Protein AF-A0A932NCH2-F1 (afdb_monomer_lite)

Secondary structure (DSSP, 8-state):
-----HHHHHHHHHTTSS-HHHHHHHHHHHHHHHHHHHHHHHHHHS--------------

Radius of gyration: 23.13 Å; chains: 1; bounding box: 52×18×63 Å

pLDDT: mean 83.23, std 18.56, range [46.66, 98.12]

Structure (mmCIF, N/CA/C/O backbone):
data_AF-A0A932NCH2-F1
#
_entry.id   AF-A0A932NCH2-F1
#
loop_
_atom_site.group_PDB
_atom_site.id
_atom_site.type_symbol
_atom_site.label_atom_id
_atom_site.label_alt_id
_atom_site.label_comp_id
_atom_site.label_asym_id
_atom_site.label_entity_id
_atom_site.label_seq_id
_atom_site.pdbx_PDB_ins_code
_atom_site.Cartn_x
_atom_site.Cartn_y
_atom_site.Cartn_z
_atom_site.occupancy
_atom_site.B_iso_or_equiv
_atom_site.auth_seq_id
_atom_site.auth_comp_id
_atom_site.auth_asym_id
_atom_site.auth_atom_id
_atom_site.pdbx_PDB_model_num
ATOM 1 N N . MET A 1 1 ? -7.371 7.050 -11.754 1.00 46.66 1 MET A N 1
ATOM 2 C CA . MET A 1 1 ? -6.421 5.986 -12.147 1.00 46.66 1 MET A CA 1
ATOM 3 C C . MET A 1 1 ? -6.711 4.792 -11.260 1.00 46.66 1 MET A C 1
ATOM 5 O O . MET A 1 1 ? -6.856 5.000 -10.063 1.00 46.66 1 MET A O 1
ATOM 9 N N . GLY A 1 2 ? -6.944 3.612 -11.839 1.00 51.09 2 GLY A N 1
ATOM 10 C CA . GLY A 1 2 ? -7.442 2.451 -11.097 1.00 51.09 2 GLY A CA 1
ATOM 11 C C . GLY A 1 2 ? -6.469 2.035 -10.000 1.00 51.09 2 GLY A C 1
ATOM 12 O O . GLY A 1 2 ? -5.294 1.810 -10.273 1.00 51.09 2 GLY A O 1
ATOM 13 N N . THR A 1 3 ? -6.948 1.977 -8.761 1.00 57.47 3 THR A N 1
ATOM 14 C CA . THR A 1 3 ? -6.189 1.440 -7.633 1.00 57.47 3 THR A C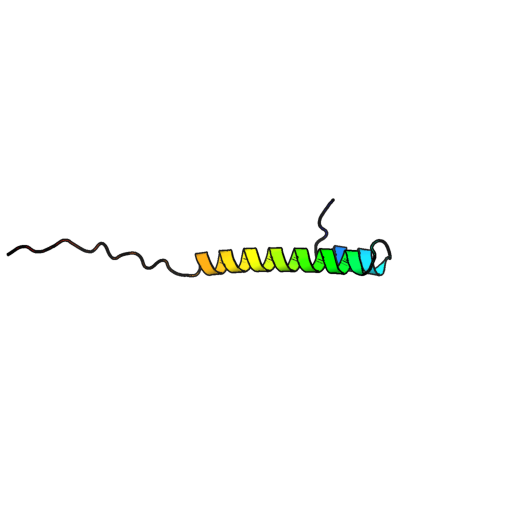A 1
ATOM 15 C C . THR A 1 3 ? -6.087 -0.065 -7.819 1.00 57.47 3 THR A C 1
ATOM 17 O O . THR A 1 3 ? -7.072 -0.785 -7.646 1.00 57.47 3 THR A O 1
ATOM 20 N N . TYR A 1 4 ? -4.911 -0.539 -8.213 1.00 65.44 4 TYR A N 1
ATOM 21 C CA . TYR A 1 4 ? -4.602 -1.956 -8.146 1.00 65.44 4 TYR A CA 1
ATOM 22 C C . TYR A 1 4 ? -4.659 -2.407 -6.679 1.00 65.44 4 TYR A C 1
ATOM 24 O O . TYR A 1 4 ? -4.197 -1.697 -5.785 1.00 65.44 4 TYR A O 1
ATOM 32 N N . GLY A 1 5 ? -5.219 -3.591 -6.420 1.00 86.69 5 GLY A N 1
ATOM 33 C CA . GLY A 1 5 ? -4.977 -4.277 -5.147 1.00 86.69 5 GLY A CA 1
ATOM 34 C C . GLY A 1 5 ? -3.484 -4.585 -4.983 1.00 86.69 5 GLY A C 1
ATOM 35 O O . GLY A 1 5 ? -2.726 -4.474 -5.949 1.00 86.69 5 GLY A O 1
ATOM 36 N N . LEU A 1 6 ? -3.057 -4.994 -3.783 1.00 93.12 6 LEU A N 1
ATOM 37 C CA . LEU A 1 6 ? -1.638 -5.212 -3.466 1.00 93.12 6 LEU A CA 1
ATOM 38 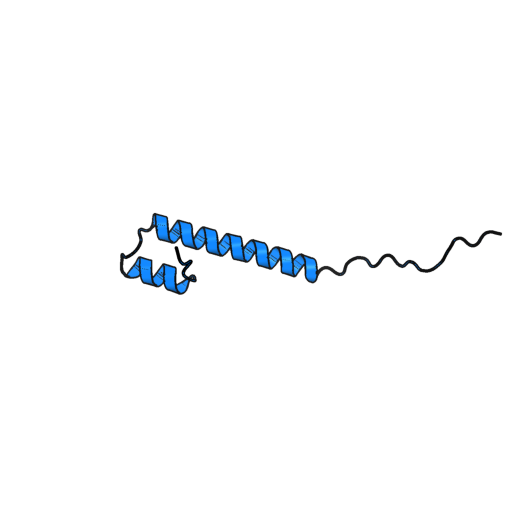C C . LEU A 1 6 ? -0.918 -6.072 -4.521 1.00 93.12 6 LEU A C 1
ATOM 40 O O . LEU A 1 6 ? 0.142 -5.682 -4.999 1.00 93.12 6 LEU A O 1
ATOM 44 N N . ASP A 1 7 ? -1.534 -7.168 -4.963 1.00 95.12 7 ASP A N 1
ATOM 45 C CA . ASP A 1 7 ? -0.967 -8.046 -5.996 1.00 95.12 7 ASP A CA 1
ATOM 46 C C . ASP A 1 7 ? -0.736 -7.333 -7.333 1.00 95.12 7 ASP A C 1
ATOM 48 O O . ASP A 1 7 ? 0.276 -7.554 -7.995 1.00 95.12 7 ASP A O 1
ATOM 52 N N . GLY A 1 8 ? -1.643 -6.436 -7.723 1.00 94.94 8 GLY A N 1
ATOM 53 C CA . GLY A 1 8 ? -1.491 -5.648 -8.943 1.00 94.94 8 GLY A CA 1
ATOM 54 C C . GLY A 1 8 ? -0.385 -4.597 -8.823 1.00 94.94 8 GLY A C 1
ATOM 55 O O . GLY A 1 8 ? 0.351 -4.389 -9.785 1.00 94.94 8 GLY A O 1
ATOM 56 N N . VAL A 1 9 ? -0.200 -4.000 -7.639 1.00 95.12 9 VAL A N 1
ATOM 57 C CA . VAL A 1 9 ? 0.934 -3.098 -7.365 1.00 95.12 9 VAL A CA 1
ATOM 58 C C . VAL A 1 9 ? 2.255 -3.859 -7.473 1.00 95.12 9 VAL A C 1
ATOM 60 O O . VAL A 1 9 ? 3.179 -3.403 -8.146 1.00 95.12 9 VAL A O 1
ATOM 63 N N . LEU A 1 10 ? 2.337 -5.043 -6.860 1.00 95.75 10 LEU A N 1
ATOM 64 C CA . LEU A 1 10 ? 3.539 -5.878 -6.890 1.00 95.75 10 LEU A CA 1
ATOM 65 C C . LEU A 1 10 ? 3.861 -6.366 -8.305 1.00 95.75 10 LEU A C 1
ATOM 67 O O . LEU A 1 10 ? 5.024 -6.345 -8.711 1.00 95.75 10 LEU A O 1
ATOM 71 N N . LEU A 1 11 ? 2.844 -6.766 -9.072 1.00 96.81 11 LEU A N 1
ATOM 72 C CA . LEU A 1 11 ? 3.015 -7.191 -10.457 1.00 96.81 11 LEU A CA 1
ATOM 73 C C . LEU A 1 11 ? 3.519 -6.040 -11.337 1.00 96.81 11 LEU A C 1
ATOM 75 O O . LEU A 1 11 ? 4.493 -6.222 -12.066 1.00 96.81 11 LEU A O 1
ATOM 79 N N . ALA A 1 12 ? 2.902 -4.859 -11.232 1.00 95.38 12 ALA A N 1
ATOM 80 C CA . ALA A 1 12 ? 3.293 -3.677 -11.995 1.00 95.38 12 ALA A CA 1
ATOM 81 C C . ALA A 1 12 ? 4.700 -3.183 -11.625 1.00 95.38 12 ALA A C 1
ATOM 83 O O . ALA A 1 12 ? 5.454 -2.741 -12.492 1.00 95.38 12 ALA A O 1
ATOM 84 N N . TRP A 1 13 ? 5.082 -3.279 -10.349 1.00 96.81 13 TRP A N 1
ATOM 85 C CA . TRP A 1 13 ? 6.432 -2.929 -9.912 1.00 96.81 13 TRP A CA 1
ATOM 86 C C . TRP A 1 13 ? 7.464 -3.927 -10.442 1.00 96.81 13 TRP A C 1
ATOM 88 O O . TRP A 1 13 ? 8.470 -3.527 -11.025 1.00 96.81 13 TRP A O 1
ATOM 98 N N . LYS A 1 14 ? 7.182 -5.233 -10.343 1.00 97.00 14 LYS A N 1
ATOM 99 C CA . LYS A 1 14 ? 8.063 -6.289 -10.863 1.00 97.00 14 LYS A CA 1
ATOM 100 C C . LYS A 1 14 ? 8.245 -6.209 -12.380 1.00 97.00 14 LYS A C 1
ATOM 102 O O . LYS A 1 14 ? 9.323 -6.524 -12.875 1.00 97.00 14 LYS A O 1
ATOM 107 N N . SER A 1 15 ? 7.216 -5.792 -13.117 1.00 97.12 15 SER A N 1
ATOM 108 C CA . SER A 1 15 ? 7.301 -5.588 -14.566 1.00 97.12 15 SER A CA 1
ATOM 109 C C . SER A 1 15 ? 7.962 -4.263 -14.964 1.00 97.12 15 SER A C 1
ATOM 111 O O . SER A 1 15 ? 8.073 -3.992 -16.156 1.00 97.12 15 SER A O 1
ATOM 113 N N . GLY A 1 16 ? 8.350 -3.414 -14.003 1.00 96.81 16 GLY A N 1
ATOM 114 C CA . GLY A 1 16 ? 8.903 -2.081 -14.261 1.00 96.81 16 GLY A CA 1
ATOM 115 C C . GLY A 1 16 ? 7.886 -1.069 -14.801 1.00 96.81 16 GLY A C 1
ATOM 116 O O . GLY A 1 16 ? 8.279 -0.026 -15.315 1.00 96.81 16 GLY A O 1
ATOM 117 N N . ALA A 1 17 ? 6.585 -1.361 -14.708 1.00 96.69 17 ALA A N 1
ATOM 118 C CA . ALA A 1 17 ? 5.523 -0.480 -15.196 1.00 96.69 17 ALA A CA 1
ATOM 119 C C . ALA A 1 17 ? 5.274 0.724 -14.271 1.00 96.69 17 ALA A C 1
ATOM 121 O O . ALA A 1 17 ? 4.698 1.721 -14.704 1.00 96.69 17 ALA A O 1
ATOM 122 N N . ILE A 1 18 ? 5.701 0.634 -13.009 1.00 96.44 18 ILE A N 1
ATOM 123 C CA . ILE A 1 18 ? 5.678 1.730 -12.036 1.00 96.44 18 ILE A CA 1
ATOM 124 C C . ILE A 1 18 ? 7.025 1.826 -11.322 1.00 96.44 18 ILE A C 1
ATOM 126 O O . ILE A 1 18 ? 7.718 0.820 -11.146 1.00 96.44 18 ILE A O 1
ATOM 130 N N . THR A 1 19 ? 7.388 3.031 -10.887 1.00 97.75 19 THR A N 1
ATOM 131 C CA . THR A 1 19 ? 8.605 3.239 -10.097 1.00 97.75 19 THR A CA 1
ATOM 132 C C . THR A 1 19 ? 8.430 2.731 -8.667 1.00 97.75 19 THR A C 1
ATOM 134 O O . THR A 1 19 ? 7.311 2.526 -8.186 1.00 97.75 19 THR A O 1
ATOM 137 N N . THR A 1 20 ? 9.544 2.559 -7.958 1.00 97.44 20 THR A N 1
ATOM 138 C CA . THR A 1 20 ? 9.533 2.190 -6.538 1.00 97.44 20 THR A CA 1
ATOM 139 C C . THR A 1 20 ? 8.752 3.205 -5.702 1.00 97.44 20 THR A C 1
ATOM 141 O O . THR A 1 20 ? 7.961 2.812 -4.852 1.00 97.44 20 THR A O 1
ATOM 144 N N . GLU A 1 21 ? 8.891 4.504 -5.976 1.00 98.12 21 GLU A N 1
ATOM 145 C CA . GLU A 1 21 ? 8.152 5.570 -5.287 1.00 98.12 21 GLU A CA 1
ATOM 146 C C . GLU A 1 21 ? 6.644 5.449 -5.526 1.00 98.12 21 GLU A C 1
ATOM 148 O O . GLU A 1 21 ? 5.851 5.594 -4.595 1.00 98.12 21 GLU A O 1
ATOM 153 N N . GLN A 1 22 ? 6.236 5.135 -6.759 1.00 96.50 22 GLN A N 1
ATOM 154 C CA . GLN A 1 22 ? 4.830 4.908 -7.093 1.00 96.50 22 GLN A CA 1
ATOM 155 C C . GLN A 1 22 ? 4.279 3.652 -6.410 1.00 96.50 22 GLN A C 1
ATOM 157 O O . GLN A 1 22 ? 3.161 3.685 -5.896 1.00 96.50 22 GLN A O 1
ATOM 162 N N . ALA A 1 23 ? 5.053 2.564 -6.365 1.00 96.38 23 ALA A N 1
ATOM 163 C CA . ALA A 1 23 ? 4.672 1.337 -5.672 1.00 96.38 23 ALA A CA 1
ATOM 164 C C . ALA A 1 23 ? 4.502 1.577 -4.163 1.00 96.38 23 ALA A C 1
ATOM 166 O O . ALA A 1 23 ? 3.472 1.218 -3.593 1.00 96.38 23 ALA A O 1
ATOM 167 N N . VAL A 1 24 ? 5.463 2.260 -3.531 1.00 97.38 24 VAL A N 1
ATOM 168 C CA . VAL A 1 24 ? 5.394 2.644 -2.112 1.00 97.38 24 VAL A CA 1
ATOM 169 C C . VAL A 1 24 ? 4.180 3.535 -1.850 1.00 97.38 24 VAL A C 1
ATOM 171 O O . VAL A 1 24 ? 3.424 3.267 -0.919 1.00 97.38 24 VAL A O 1
ATOM 174 N N . GLY A 1 25 ? 3.938 4.546 -2.689 1.00 97.19 25 GLY A N 1
ATOM 175 C CA . GLY A 1 25 ? 2.768 5.418 -2.565 1.00 97.19 25 GLY A CA 1
ATOM 176 C C . GLY A 1 25 ? 1.445 4.647 -2.607 1.00 97.19 25 GLY A C 1
ATOM 177 O O . GLY A 1 25 ? 0.579 4.866 -1.760 1.00 97.19 25 GLY A O 1
ATOM 178 N N . GLN A 1 26 ? 1.310 3.694 -3.533 1.00 95.88 26 GLN A N 1
ATOM 179 C CA . GLN A 1 26 ? 0.111 2.856 -3.636 1.00 95.88 26 GLN A CA 1
ATOM 180 C C . GLN A 1 26 ? -0.047 1.913 -2.434 1.00 95.88 26 GLN A C 1
ATOM 182 O O . GLN A 1 26 ? -1.154 1.768 -1.919 1.00 95.88 26 GLN A O 1
ATOM 187 N N . ILE A 1 27 ? 1.041 1.325 -1.925 1.00 96.19 27 ILE A N 1
ATOM 188 C CA . ILE A 1 27 ? 1.005 0.488 -0.714 1.00 96.19 27 ILE A CA 1
ATOM 189 C C . ILE A 1 27 ? 0.550 1.305 0.500 1.00 96.19 27 ILE A C 1
ATOM 191 O O . ILE A 1 27 ? -0.316 0.857 1.248 1.00 96.19 27 ILE A O 1
ATOM 195 N N . LEU A 1 28 ? 1.074 2.520 0.680 1.00 97.75 28 LEU A N 1
ATOM 196 C CA . LEU A 1 28 ? 0.669 3.396 1.783 1.00 97.75 28 LEU A CA 1
ATOM 197 C C . LEU A 1 28 ? -0.822 3.759 1.710 1.00 97.75 28 LEU A C 1
ATOM 199 O O . LEU A 1 28 ? -1.502 3.777 2.734 1.00 97.75 28 LEU A O 1
ATOM 203 N N . GLN A 1 29 ? -1.356 3.990 0.508 1.00 96.69 29 GLN A N 1
ATOM 204 C CA . GLN A 1 29 ? -2.790 4.228 0.318 1.00 96.69 29 GLN A CA 1
ATOM 205 C C . GLN A 1 29 ? -3.638 2.998 0.665 1.00 96.69 29 GLN A C 1
ATOM 207 O O . GLN A 1 29 ? -4.670 3.136 1.322 1.00 96.69 29 GLN A O 1
ATOM 212 N N . LEU A 1 30 ? -3.197 1.800 0.269 1.00 95.62 30 LEU A N 1
ATOM 213 C CA . LEU A 1 30 ? -3.872 0.545 0.615 1.00 95.62 30 LEU A CA 1
ATOM 214 C C . LEU A 1 30 ? -3.897 0.315 2.131 1.00 95.62 30 LEU A C 1
ATOM 216 O O . LEU A 1 30 ? -4.936 -0.057 2.675 1.00 95.62 30 LEU A O 1
ATOM 220 N N . LEU A 1 31 ? -2.779 0.574 2.817 1.00 96.62 31 LEU A N 1
ATOM 221 C CA . LEU A 1 31 ? -2.686 0.459 4.274 1.00 96.62 31 LEU A CA 1
ATOM 222 C C . LEU A 1 31 ? -3.614 1.445 4.985 1.00 96.62 31 LEU A C 1
ATOM 224 O O . LEU A 1 31 ? -4.310 1.050 5.916 1.00 96.62 31 LEU A O 1
ATOM 228 N N . LYS A 1 32 ? -3.687 2.692 4.511 1.00 97.06 32 LYS A N 1
ATOM 229 C CA . LYS A 1 32 ? -4.609 3.688 5.064 1.00 97.06 32 LYS A CA 1
ATOM 230 C C . LYS A 1 32 ? -6.072 3.256 4.922 1.00 97.06 32 LYS A C 1
ATOM 232 O O . LYS A 1 32 ? -6.826 3.302 5.887 1.00 97.06 32 LYS A O 1
ATOM 237 N N . GLY A 1 33 ? -6.467 2.772 3.744 1.00 95.31 33 GLY A N 1
ATOM 238 C CA . GLY A 1 33 ? -7.828 2.268 3.536 1.00 95.31 33 GLY A CA 1
ATOM 239 C C . GLY A 1 33 ? -8.144 1.029 4.385 1.00 95.31 33 GLY A C 1
ATOM 240 O O . GLY A 1 33 ? -9.287 0.827 4.796 1.00 95.31 33 GLY A O 1
ATOM 241 N N . LEU A 1 34 ? -7.143 0.194 4.678 1.00 95.94 34 LEU A N 1
ATOM 242 C CA . LEU A 1 34 ? -7.299 -0.931 5.599 1.00 95.94 34 LEU A CA 1
ATOM 243 C C . LEU A 1 34 ? -7.497 -0.455 7.044 1.00 95.94 34 LEU A C 1
ATOM 245 O O . LEU A 1 34 ? -8.394 -0.957 7.716 1.00 95.94 3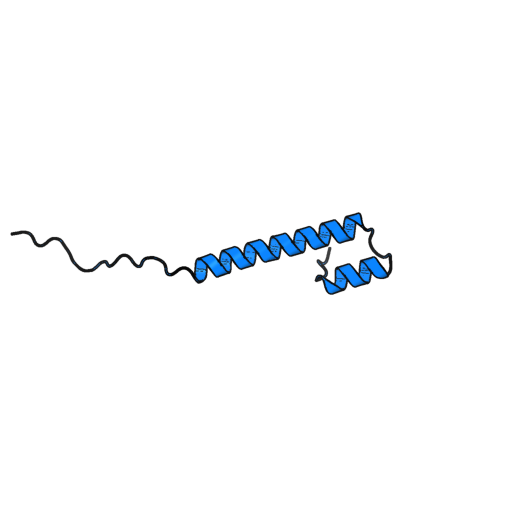4 LEU A O 1
ATOM 249 N N . GLU A 1 35 ? -6.699 0.509 7.505 1.00 97.38 35 GLU A N 1
ATOM 250 C CA . GLU A 1 35 ? -6.838 1.122 8.831 1.00 97.38 35 GLU A CA 1
ATOM 251 C C . GLU A 1 35 ? -8.244 1.702 9.028 1.00 97.38 35 GLU A C 1
ATOM 253 O O . GLU A 1 35 ? -8.909 1.378 10.010 1.00 97.38 35 GLU A O 1
ATOM 258 N N . GLU A 1 36 ? -8.736 2.484 8.065 1.00 96.88 36 GLU A N 1
ATOM 259 C CA . GLU A 1 36 ? -10.072 3.091 8.116 1.00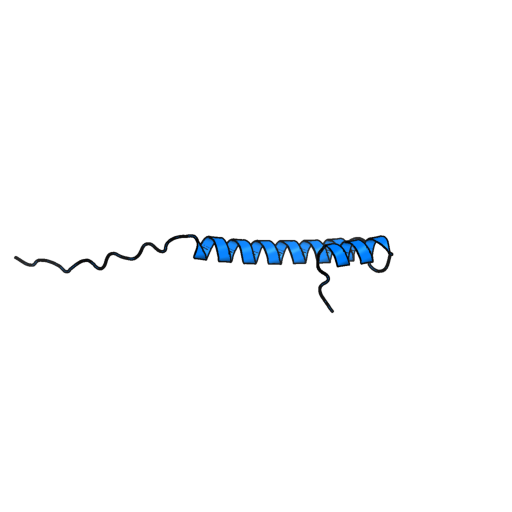 96.88 36 GLU A CA 1
ATOM 260 C C . GLU A 1 36 ? -11.172 2.028 8.280 1.00 96.88 36 GLU A C 1
ATOM 262 O O . GLU A 1 36 ? -12.023 2.132 9.167 1.00 96.88 36 GLU A O 1
ATOM 267 N N . ARG A 1 37 ? -11.104 0.942 7.500 1.00 95.94 37 ARG A N 1
ATOM 268 C CA . ARG A 1 37 ? -12.057 -0.177 7.587 1.00 95.94 37 ARG A CA 1
ATOM 269 C C . ARG A 1 37 ? -11.964 -0.928 8.914 1.00 95.94 37 ARG A C 1
ATOM 271 O O . ARG A 1 37 ? -12.985 -1.368 9.438 1.00 95.94 37 ARG A O 1
ATOM 278 N N . LEU A 1 38 ? -10.761 -1.095 9.462 1.00 96.50 38 LEU A N 1
ATOM 279 C CA . LEU A 1 38 ? -10.574 -1.723 10.772 1.00 96.50 38 LEU A CA 1
ATOM 280 C C . LEU A 1 38 ? -11.167 -0.863 11.889 1.00 96.50 38 LEU A C 1
ATOM 282 O O . LEU A 1 38 ? -11.850 -1.400 12.758 1.00 96.50 38 LEU A O 1
ATOM 286 N N . VAL A 1 39 ? -10.978 0.457 11.838 1.00 95.69 39 VAL A N 1
ATOM 287 C CA . VAL A 1 39 ? -11.579 1.397 12.796 1.00 95.69 39 VAL A CA 1
ATOM 288 C C . VAL A 1 39 ? -13.105 1.339 12.738 1.00 95.69 39 VAL A C 1
ATOM 290 O O . VAL A 1 39 ? -13.766 1.342 13.778 1.00 95.69 39 VAL A O 1
ATOM 293 N N . GLU A 1 40 ? -13.689 1.263 11.542 1.00 95.00 40 GLU A N 1
ATOM 294 C CA . GLU A 1 40 ? -15.136 1.095 11.380 1.00 95.00 40 GLU A CA 1
ATOM 295 C C . GLU A 1 40 ? -15.633 -0.222 11.981 1.00 95.00 40 GLU A C 1
ATOM 297 O O . GLU A 1 40 ? -16.595 -0.224 12.751 1.00 95.00 40 GLU A O 1
ATOM 302 N N . LEU A 1 41 ? -14.950 -1.332 11.697 1.00 95.44 41 LEU A N 1
ATOM 303 C CA . LEU A 1 41 ? -15.295 -2.635 12.265 1.00 95.44 41 LEU A CA 1
ATOM 304 C C . LEU A 1 41 ? -15.161 -2.647 13.791 1.00 95.44 41 LEU A C 1
ATOM 306 O O . LEU A 1 41 ? -16.034 -3.183 14.469 1.00 95.44 41 LEU A O 1
ATOM 310 N N . GLU A 1 42 ? -14.129 -2.015 14.348 1.00 93.88 42 GLU A N 1
ATOM 311 C CA . GLU A 1 42 ? -13.959 -1.888 15.797 1.00 93.88 42 GLU A CA 1
ATOM 312 C C . GLU A 1 42 ? -15.095 -1.066 16.427 1.00 93.88 42 GLU A C 1
ATOM 314 O O . GLU A 1 42 ? -15.613 -1.425 17.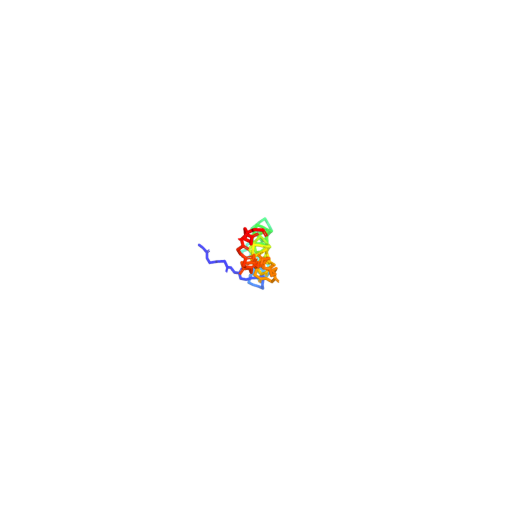486 1.00 93.88 42 GLU A O 1
ATOM 319 N N . ARG A 1 43 ? -15.532 0.016 15.770 1.00 90.75 43 ARG A N 1
ATOM 320 C CA . ARG A 1 43 ? -16.682 0.817 16.222 1.00 90.75 43 ARG A CA 1
ATOM 321 C C . ARG A 1 43 ? -17.981 0.020 16.213 1.00 90.75 43 ARG A C 1
ATOM 323 O O . ARG A 1 43 ? -18.769 0.174 17.139 1.00 90.75 43 ARG A O 1
ATOM 330 N N . LEU A 1 44 ? -18.198 -0.814 15.198 1.00 90.94 44 LEU A N 1
ATOM 331 C CA . LEU A 1 44 ? -19.376 -1.684 15.110 1.00 90.94 44 LEU A CA 1
ATOM 332 C C . LEU A 1 44 ? -19.323 -2.834 16.124 1.00 90.94 44 LEU A C 1
ATOM 334 O O . LEU A 1 44 ? -20.356 -3.241 16.648 1.00 90.94 44 LEU A O 1
ATOM 338 N N . ALA A 1 45 ? -18.126 -3.348 16.409 1.00 86.06 45 ALA A N 1
ATOM 339 C CA . ALA A 1 45 ? -17.914 -4.423 17.371 1.00 86.06 45 ALA A CA 1
ATOM 340 C C . ALA A 1 45 ? -17.999 -3.947 18.829 1.00 86.06 45 ALA A C 1
ATOM 342 O O . ALA A 1 45 ? -18.302 -4.751 19.711 1.00 86.06 45 ALA A O 1
ATOM 343 N N . LYS A 1 46 ? -17.752 -2.659 19.108 1.00 79.00 46 LYS A N 1
ATOM 344 C CA . LYS A 1 46 ? -17.978 -2.080 20.436 1.00 79.00 46 LYS A CA 1
ATOM 345 C C . LYS A 1 46 ? -19.486 -2.031 20.701 1.00 79.00 46 LYS A C 1
ATOM 347 O O . LYS A 1 46 ? -20.180 -1.251 20.046 1.00 79.00 46 LYS A O 1
ATOM 352 N N . PRO A 1 47 ? -20.017 -2.806 21.670 1.00 59.25 47 PRO A N 1
ATOM 353 C CA . PRO A 1 47 ? -21.397 -2.630 22.077 1.00 59.25 47 PRO A CA 1
ATOM 354 C C . PRO A 1 47 ? -21.527 -1.197 22.577 1.00 59.25 47 PRO A C 1
ATOM 356 O O . PRO A 1 47 ? -20.850 -0.782 23.520 1.00 59.25 47 PRO A O 1
ATOM 359 N N . THR A 1 48 ? -22.378 -0.415 21.920 1.00 62.97 48 THR A N 1
ATOM 360 C CA . THR A 1 48 ? -22.832 0.852 22.480 1.00 62.97 48 THR A CA 1
ATOM 361 C C . THR A 1 48 ? -23.329 0.531 23.890 1.00 62.97 48 THR A C 1
ATOM 363 O O . THR A 1 48 ? -24.102 -0.426 24.025 1.00 62.97 48 THR A O 1
ATOM 366 N N . PRO A 1 49 ? -22.919 1.256 24.948 1.00 56.62 49 PRO A N 1
ATOM 367 C CA . PRO A 1 49 ? -23.618 1.172 26.215 1.00 56.62 49 PRO A CA 1
ATOM 368 C C . PRO A 1 49 ? -25.041 1.626 25.908 1.00 56.62 49 PRO A C 1
ATOM 370 O O . PRO A 1 49 ? -25.314 2.819 25.769 1.00 56.62 49 PRO A O 1
ATOM 373 N N . GLN A 1 50 ? -25.935 0.664 25.683 1.00 57.53 50 GLN A N 1
ATOM 374 C CA . GLN A 1 50 ? -27.355 0.923 25.640 1.00 57.53 50 GLN A CA 1
ATOM 375 C C . GLN A 1 50 ? -27.642 1.510 27.006 1.00 57.53 50 GLN A C 1
ATOM 377 O O . GLN A 1 50 ? -27.541 0.825 28.023 1.00 57.53 50 GLN A O 1
ATOM 382 N N . THR A 1 51 ? -27.891 2.815 27.025 1.00 54.72 51 THR A N 1
ATOM 383 C CA . THR A 1 51 ? -28.486 3.471 28.171 1.00 54.72 51 THR A CA 1
ATOM 384 C C . THR A 1 51 ? -29.693 2.625 28.524 1.00 54.72 51 THR A C 1
ATOM 386 O O . THR A 1 51 ? -30.671 2.554 27.780 1.00 54.72 51 THR A O 1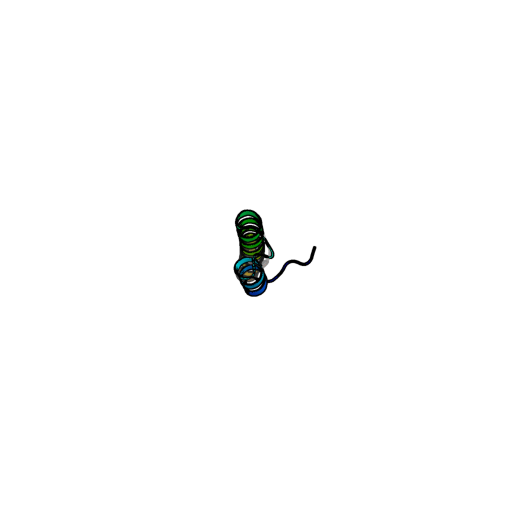
ATOM 389 N N . THR A 1 52 ? -29.591 1.918 29.642 1.00 55.84 52 THR A N 1
ATOM 390 C CA . THR A 1 52 ? -30.729 1.371 30.349 1.00 55.84 52 THR A CA 1
ATOM 391 C C . THR A 1 52 ? -31.586 2.570 30.727 1.00 55.84 52 THR A C 1
ATOM 393 O O . THR A 1 52 ? -31.528 3.097 31.832 1.00 55.84 52 THR A O 1
ATOM 396 N N . LYS A 1 53 ? -32.421 3.019 29.784 1.00 57.44 53 LYS A N 1
ATOM 397 C CA . LYS A 1 53 ? -33.708 3.625 30.090 1.00 57.44 53 LYS A CA 1
ATOM 398 C C . LYS A 1 53 ? -34.537 2.521 30.738 1.00 57.44 53 LYS A C 1
ATOM 400 O O . LYS A 1 53 ? -35.401 1.928 30.108 1.00 57.44 53 LYS A O 1
ATOM 405 N N . LYS A 1 54 ? -34.198 2.193 31.981 1.00 53.09 54 LYS A N 1
ATOM 406 C CA . LYS A 1 54 ? -35.038 1.422 32.876 1.00 53.09 54 LYS A CA 1
ATOM 407 C C . LYS A 1 54 ? -35.417 2.368 34.006 1.00 53.09 54 LYS A C 1
ATOM 409 O O . LYS A 1 54 ? -34.699 2.516 34.984 1.00 53.09 54 LYS A O 1
ATOM 414 N N . ASP A 1 55 ? -36.516 3.062 33.729 1.00 53.38 55 ASP A N 1
ATOM 415 C CA . ASP A 1 55 ? -37.516 3.509 34.691 1.00 53.38 55 ASP A CA 1
ATOM 416 C C . ASP A 1 55 ? -37.120 4.606 35.694 1.00 53.38 55 ASP A C 1
ATOM 418 O O . ASP A 1 55 ? -36.539 4.366 36.742 1.00 53.38 55 ASP A O 1
ATOM 422 N N . ALA A 1 56 ? -37.516 5.827 35.315 1.00 56.53 56 ALA A N 1
ATOM 423 C CA . ALA A 1 56 ? -38.278 6.827 36.074 1.00 56.53 56 ALA A CA 1
ATOM 424 C C . ALA A 1 56 ? -38.001 7.073 37.585 1.00 56.53 56 ALA A C 1
ATOM 426 O O . ALA A 1 56 ? -37.890 6.149 38.388 1.00 56.53 56 ALA A O 1
ATOM 427 N N . PRO A 1 57 ? -38.047 8.348 38.028 1.00 53.47 57 PRO A N 1
ATOM 428 C CA . PRO A 1 57 ? -37.899 8.708 39.432 1.00 53.47 57 PRO A CA 1
ATOM 429 C C . PRO A 1 57 ? -39.141 8.264 40.215 1.00 53.47 57 PRO A C 1
ATOM 431 O O . PRO A 1 57 ? -40.248 8.743 39.961 1.00 53.47 57 PRO A O 1
ATOM 434 N N . LYS A 1 58 ? -38.976 7.382 41.206 1.00 50.44 58 LYS A N 1
ATOM 435 C CA . LYS A 1 58 ? -40.025 7.162 42.207 1.00 50.44 58 LYS A CA 1
ATOM 436 C C . LYS A 1 58 ? -39.974 8.306 43.216 1.00 50.44 58 LYS A C 1
ATOM 438 O O . LYS A 1 58 ? -39.142 8.337 44.115 1.00 50.44 58 LYS A O 1
ATOM 443 N N . LYS A 1 59 ? -40.859 9.274 42.992 1.00 50.94 59 LYS A N 1
ATOM 444 C CA . LYS A 1 59 ? -41.283 10.274 43.967 1.00 50.94 59 LYS A CA 1
ATOM 445 C C . LYS A 1 59 ? -42.148 9.559 45.016 1.00 50.94 59 LYS A C 1
ATOM 447 O O . LYS A 1 59 ? -43.153 8.962 44.626 1.00 50.94 59 LYS A O 1
ATOM 452 N N . ASN A 1 60 ? -41.699 9.581 46.273 1.00 56.09 60 ASN A N 1
ATOM 453 C CA . ASN A 1 60 ? -42.445 9.634 47.547 1.00 56.09 60 ASN A CA 1
ATOM 454 C C . ASN A 1 60 ? -41.675 8.938 48.668 1.00 56.09 60 ASN A C 1
ATOM 456 O O . ASN A 1 60 ? -41.464 7.711 48.562 1.00 56.09 60 ASN A O 1
#

Sequence (60 aa):
MGTYGLDGVLLAWKSGAITTEQAVGQILQLLKGLEERLVELERLAKPTPQTTKKDAPKKN

Foldseek 3Di:
DDLDDLVVLVVCVVVVVDDPVVSVVSVVVNVVVVVVVVVVVVVVVPPDPPPPPPDDDDDD